Protein AF-T1ENB7-F1 (afdb_monomer)

pLDDT: mean 71.5, std 16.28, range [41.12, 97.44]

Sequence (127 aa):
MGTSCCMQDMCRRTKKLKQRFEKFFKFWSFNNKNKKDLSHPNLSSALRPVPHGDDSPVPIPIDIAEVLPNDESSYDDVVETDKDNFSLSNSDSRGAFSQAKLNDLVRDLNLSKISSELLGSRLKAKN

Secondary structure (DSSP, 8-state):
--SHHHHHHHHHHHHHHHHHHHHHHHHH---TTTGGG------TT-PPPPPPBTTBPPPPPP-HHHHS--------------S--------S--PPPPHHHHHHHHHHTT--HHHHHHHHHHHHTT-

Structure (mmCIF, N/CA/C/O backbone):
data_AF-T1ENB7-F1
#
_entry.id   AF-T1ENB7-F1
#
loop_
_atom_site.group_PDB
_atom_site.id
_atom_site.type_symbol
_atom_site.label_atom_id
_atom_site.label_alt_id
_atom_site.label_comp_id
_atom_site.label_asym_id
_atom_site.label_entity_id
_atom_site.label_seq_id
_atom_site.pdbx_PDB_ins_code
_atom_site.Cartn_x
_atom_site.Cartn_y
_atom_site.Cartn_z
_atom_site.occupancy
_atom_site.B_iso_or_equiv
_atom_site.auth_seq_id
_atom_site.auth_comp_id
_atom_site.auth_asym_id
_atom_site.aut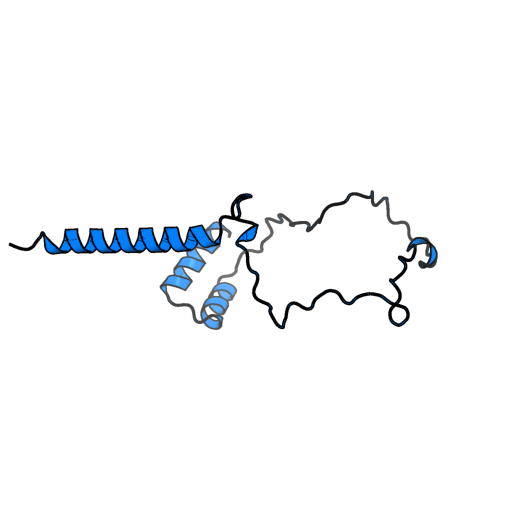h_atom_id
_atom_site.pdbx_PDB_model_num
ATOM 1 N N . MET A 1 1 ? -30.986 -16.115 40.296 1.00 48.88 1 MET A N 1
ATOM 2 C CA . MET A 1 1 ? -30.315 -17.123 39.440 1.00 48.88 1 MET A CA 1
ATOM 3 C C . MET A 1 1 ? -30.070 -16.477 38.079 1.00 48.88 1 MET A C 1
ATOM 5 O O . MET A 1 1 ? -31.041 -16.267 37.373 1.00 48.88 1 MET A O 1
ATOM 9 N N . GLY A 1 2 ? -28.852 -16.042 37.730 1.00 56.53 2 GLY A N 1
ATOM 10 C CA . GLY A 1 2 ? -28.681 -15.295 36.465 1.00 56.53 2 GLY A CA 1
ATOM 11 C C . GLY A 1 2 ? -27.262 -14.973 35.987 1.00 56.53 2 GLY A C 1
ATOM 12 O O . GLY A 1 2 ? -27.118 -14.269 34.998 1.00 56.53 2 GLY A O 1
ATOM 13 N N . THR A 1 3 ? -26.204 -15.462 36.636 1.00 52.75 3 THR A N 1
ATOM 14 C CA . THR A 1 3 ? -24.824 -15.043 36.309 1.00 52.75 3 THR A CA 1
ATOM 15 C C . THR A 1 3 ? -23.998 -16.091 35.559 1.00 52.75 3 THR A C 1
ATOM 17 O O . THR A 1 3 ? -22.923 -15.769 35.056 1.00 52.75 3 THR A O 1
ATOM 20 N N . SER A 1 4 ? -24.480 -17.331 35.410 1.00 55.88 4 SER A N 1
ATOM 21 C CA . SER A 1 4 ? -23.696 -18.406 34.778 1.00 55.88 4 SER A CA 1
ATOM 22 C C . SER A 1 4 ? -23.638 -18.324 33.247 1.00 55.88 4 SER A C 1
ATOM 24 O O . SER A 1 4 ? -22.673 -18.802 32.654 1.00 55.88 4 SER A O 1
ATOM 26 N N . CYS A 1 5 ? -24.620 -17.685 32.601 1.00 55.59 5 CYS A N 1
ATOM 27 C CA . CYS A 1 5 ? -24.702 -17.618 31.138 1.00 55.59 5 CYS A CA 1
ATOM 28 C C . CYS A 1 5 ? -23.648 -16.662 30.534 1.00 55.59 5 CYS A C 1
ATOM 30 O O . CYS A 1 5 ? -22.970 -17.009 29.569 1.00 55.59 5 CYS A O 1
ATOM 32 N N . CYS A 1 6 ? -23.388 -15.518 31.181 1.00 58.09 6 CYS A N 1
ATOM 33 C CA . CYS A 1 6 ? -22.443 -14.508 30.681 1.00 58.09 6 CYS A CA 1
ATOM 34 C C . CYS A 1 6 ? -20.985 -15.015 30.635 1.00 58.09 6 CYS A C 1
ATOM 36 O O . CYS A 1 6 ? -20.268 -14.796 29.657 1.00 58.09 6 CYS A O 1
ATOM 38 N N . MET A 1 7 ? -20.555 -15.773 31.650 1.00 61.34 7 MET A N 1
ATOM 39 C CA . MET A 1 7 ? -19.208 -16.366 31.689 1.00 61.34 7 MET A CA 1
ATOM 40 C C . MET A 1 7 ? -18.990 -17.393 30.564 1.00 61.34 7 MET A C 1
ATOM 42 O O . MET A 1 7 ? -17.917 -17.455 29.961 1.00 61.34 7 MET A O 1
ATOM 46 N N . GLN A 1 8 ? -20.018 -18.181 30.238 1.00 62.00 8 GLN A N 1
ATOM 47 C CA . GLN A 1 8 ? -19.937 -19.220 29.207 1.00 62.00 8 GLN A CA 1
ATOM 48 C C . GLN A 1 8 ? -19.822 -18.616 27.800 1.00 62.00 8 GLN A C 1
ATOM 50 O O . GLN A 1 8 ? -19.048 -19.117 26.976 1.00 62.00 8 GLN A O 1
ATOM 55 N N . ASP A 1 9 ? -20.520 -17.510 27.542 1.00 61.88 9 ASP A N 1
ATOM 56 C CA . ASP A 1 9 ? -20.456 -16.796 26.264 1.00 61.88 9 ASP A CA 1
ATOM 57 C C . ASP A 1 9 ? -19.121 -16.076 26.051 1.00 61.88 9 ASP A C 1
ATOM 59 O O . ASP A 1 9 ? -18.568 -16.105 24.943 1.00 61.88 9 ASP A O 1
ATOM 63 N N . MET A 1 10 ? -18.535 -15.510 27.110 1.00 62.00 10 MET A N 1
ATOM 64 C CA . MET A 1 10 ? -17.189 -14.930 27.046 1.00 62.00 10 MET A CA 1
ATOM 65 C C . MET A 1 10 ? -16.131 -16.002 26.764 1.00 62.00 10 MET A C 1
ATOM 67 O O . MET A 1 10 ? -15.287 -15.816 25.885 1.00 62.00 10 MET A O 1
ATOM 71 N N . CYS A 1 11 ? -16.230 -17.177 27.395 1.00 59.72 11 CYS A N 1
ATOM 72 C CA . CYS A 1 11 ? -15.361 -18.314 27.086 1.00 59.72 11 CYS A CA 1
ATOM 73 C C . CYS A 1 11 ? -15.520 -18.836 25.646 1.00 59.72 11 CYS A C 1
ATOM 75 O O . CYS A 1 11 ? -14.537 -19.274 25.046 1.00 59.72 11 CYS A O 1
ATOM 77 N N . ARG A 1 12 ? -16.722 -18.814 25.051 1.00 60.78 12 ARG A N 1
ATOM 78 C CA . ARG A 1 12 ? -16.905 -19.200 23.635 1.00 60.78 12 ARG A CA 1
ATOM 79 C C . ARG A 1 12 ? -16.312 -18.164 22.683 1.00 60.78 12 ARG A C 1
ATOM 81 O O . ARG A 1 12 ? -15.686 -18.545 21.691 1.00 60.78 12 ARG A O 1
ATOM 88 N N . ARG A 1 13 ? -16.460 -16.869 22.983 1.00 61.25 13 ARG A N 1
ATOM 89 C CA . ARG A 1 13 ? -15.886 -15.775 22.180 1.00 61.25 13 ARG A CA 1
ATOM 90 C C . ARG A 1 13 ? -14.362 -15.806 22.170 1.00 61.25 13 ARG A C 1
ATOM 92 O O . ARG A 1 13 ? -13.783 -15.722 21.089 1.00 61.25 13 ARG A O 1
ATOM 99 N N . THR A 1 14 ? -13.714 -16.019 23.314 1.00 60.12 14 THR A N 1
ATOM 100 C CA . THR A 1 14 ? -12.244 -16.112 23.391 1.00 60.12 14 THR A CA 1
ATOM 101 C C . THR A 1 14 ? -11.704 -17.351 22.678 1.00 60.12 14 THR A C 1
ATOM 103 O O . THR A 1 14 ? -10.721 -17.255 21.944 1.00 60.12 14 THR A O 1
ATOM 106 N N . LYS A 1 15 ? -12.390 -18.498 22.781 1.00 64.38 15 LYS A N 1
ATOM 107 C CA . LYS A 1 15 ? -12.045 -19.716 22.022 1.00 64.38 15 LYS A CA 1
ATOM 108 C C . LYS A 1 15 ? -12.170 -19.511 20.509 1.00 64.38 15 LYS A C 1
ATOM 110 O O . LYS A 1 15 ? -11.293 -19.945 19.764 1.00 64.38 15 LYS A O 1
ATOM 115 N N . LYS A 1 16 ? -13.219 -18.823 20.045 1.00 61.28 16 LYS A N 1
ATOM 116 C CA . LYS A 1 16 ? -13.430 -18.521 18.618 1.00 61.28 16 LYS A CA 1
ATOM 117 C C . LYS A 1 16 ? -12.407 -17.513 18.087 1.00 61.28 16 LYS A C 1
ATOM 119 O O . LYS A 1 16 ? -11.938 -17.671 16.963 1.00 61.28 16 LYS A O 1
ATOM 124 N N . LEU A 1 17 ? -12.030 -16.518 18.893 1.00 60.25 17 LEU A N 1
ATOM 125 C CA . LEU A 1 17 ? -10.974 -15.563 18.548 1.00 60.25 17 LEU A CA 1
ATOM 126 C C . LEU A 1 17 ? -9.607 -16.252 18.453 1.00 60.25 17 LEU A C 1
ATOM 128 O O . LEU A 1 17 ? -8.904 -16.059 17.466 1.00 60.25 17 LEU A O 1
ATOM 132 N N . LYS A 1 18 ? -9.277 -17.126 19.414 1.00 61.56 18 LYS A N 1
ATOM 133 C CA . LYS A 1 18 ? -8.034 -17.910 19.405 1.00 61.56 18 LYS A CA 1
ATOM 134 C C . LYS A 1 18 ? -7.948 -18.818 18.175 1.00 61.56 18 LYS A C 1
ATOM 136 O O . LYS A 1 18 ? -6.943 -18.807 17.482 1.00 61.56 18 LYS A O 1
ATOM 141 N N . GLN A 1 19 ? -9.027 -19.521 17.825 1.00 59.59 19 GLN A N 1
ATOM 142 C CA . GLN A 1 19 ? -9.063 -20.352 16.612 1.00 59.59 19 GLN A CA 1
ATOM 143 C C . GLN A 1 19 ? -8.930 -19.545 15.311 1.00 59.59 19 GLN A C 1
ATOM 145 O O . GLN A 1 19 ? -8.334 -20.027 14.349 1.00 59.59 19 GLN A O 1
ATOM 150 N N . ARG A 1 20 ? -9.485 -18.326 15.258 1.00 59.09 20 ARG A N 1
ATOM 151 C CA . ARG A 1 20 ? -9.328 -17.431 14.100 1.00 59.09 20 ARG A CA 1
ATOM 152 C C . ARG A 1 20 ? -7.901 -16.904 13.981 1.00 59.09 20 ARG A C 1
ATOM 154 O O . ARG A 1 20 ? -7.381 -16.873 12.873 1.00 59.09 20 ARG A O 1
ATOM 161 N N . PHE A 1 21 ? -7.275 -16.547 15.100 1.00 54.28 21 PHE A N 1
ATOM 162 C CA . PHE A 1 21 ? -5.893 -16.075 15.138 1.00 54.28 21 PHE A CA 1
ATOM 163 C C . PHE A 1 21 ? -4.903 -17.173 14.723 1.00 54.28 21 PHE A C 1
ATOM 165 O O . PHE A 1 21 ? -4.063 -16.940 13.864 1.00 54.28 21 PHE A O 1
ATOM 172 N N . GLU A 1 22 ? -5.073 -18.399 15.224 1.00 58.09 22 GLU A N 1
ATOM 173 C CA . GLU A 1 22 ? -4.259 -19.563 14.833 1.00 58.09 22 GLU A CA 1
ATOM 174 C C . GLU A 1 22 ? -4.407 -19.910 13.342 1.00 58.09 22 GLU A C 1
ATOM 176 O O . GLU A 1 22 ? -3.422 -20.174 12.653 1.00 58.09 22 GLU A O 1
ATOM 181 N N . LYS A 1 23 ? -5.634 -19.856 12.797 1.00 57.47 23 LYS A N 1
ATOM 182 C CA . LYS A 1 23 ? -5.863 -20.046 11.353 1.00 57.47 23 LYS A CA 1
ATOM 183 C C . LYS A 1 23 ? -5.198 -18.960 10.509 1.00 57.47 23 LYS A C 1
ATOM 185 O O . LYS A 1 23 ? -4.685 -19.270 9.440 1.00 57.47 23 LYS A O 1
ATOM 190 N N . PHE A 1 24 ? -5.214 -17.717 10.979 1.00 50.78 24 PHE A N 1
ATOM 191 C CA . PHE A 1 24 ? -4.591 -16.594 10.285 1.00 50.78 24 PHE A CA 1
ATOM 192 C C . PHE A 1 24 ? -3.057 -16.689 10.326 1.00 50.78 24 PHE A C 1
ATOM 194 O O . PHE A 1 24 ? -2.399 -16.505 9.309 1.00 50.78 24 PHE A O 1
ATOM 201 N N . PHE A 1 25 ? -2.481 -17.072 11.469 1.00 47.78 25 PHE A N 1
ATOM 202 C CA . PHE A 1 25 ? -1.031 -17.203 11.632 1.00 47.78 25 PHE A CA 1
ATOM 203 C C . PHE A 1 25 ? -0.450 -18.404 10.867 1.00 47.78 25 PHE A C 1
ATOM 205 O O . PHE A 1 25 ? 0.652 -18.328 10.323 1.00 47.78 25 PHE A O 1
ATOM 212 N N . LYS A 1 26 ? -1.217 -19.496 10.734 1.00 51.47 26 LYS A N 1
ATOM 213 C CA . LYS A 1 26 ? -0.820 -20.663 9.931 1.00 51.47 26 LYS A CA 1
ATOM 214 C C . LYS A 1 26 ? -0.644 -20.346 8.438 1.00 51.47 26 LYS A C 1
ATOM 216 O O . LYS A 1 26 ? 0.119 -21.041 7.778 1.00 51.47 26 LYS A O 1
ATOM 221 N N . PHE A 1 27 ? -1.293 -19.302 7.920 1.00 51.88 27 PHE A N 1
ATOM 222 C CA . PHE A 1 27 ? -1.114 -18.857 6.534 1.00 51.88 27 PHE A CA 1
ATOM 223 C C . PHE A 1 27 ? 0.232 -18.148 6.307 1.00 51.88 27 PHE A C 1
ATOM 225 O O . PHE A 1 27 ? 0.743 -18.163 5.194 1.00 51.88 27 PHE A O 1
ATOM 232 N N . TR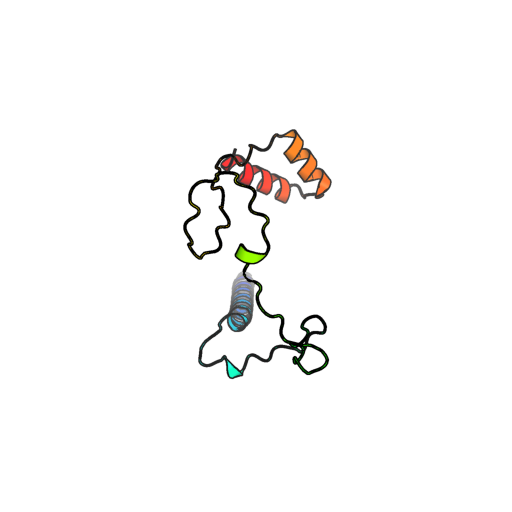P A 1 28 ? 0.829 -17.554 7.349 1.00 52.31 28 TRP A N 1
ATOM 233 C CA . TRP A 1 28 ? 2.013 -16.701 7.186 1.00 52.31 28 TRP A CA 1
ATOM 234 C C . TRP A 1 28 ? 3.336 -17.341 7.628 1.00 52.31 28 TRP A C 1
ATOM 236 O O . TRP A 1 28 ? 4.409 -16.845 7.288 1.00 52.31 28 TRP A O 1
ATOM 246 N N . SER A 1 29 ? 3.307 -18.463 8.353 1.00 54.31 29 SER A N 1
ATOM 247 C CA . SER A 1 29 ? 4.548 -19.122 8.770 1.00 54.31 29 SER A CA 1
ATOM 248 C C . SER A 1 29 ? 5.134 -19.972 7.639 1.00 54.31 29 SER A C 1
ATOM 250 O O . SER A 1 29 ? 4.763 -21.130 7.456 1.00 54.31 29 SER A O 1
ATOM 252 N N . PHE A 1 30 ? 6.069 -19.400 6.882 1.00 63.62 30 PHE A N 1
ATOM 253 C CA . PHE A 1 30 ? 6.924 -20.125 5.942 1.00 63.62 30 PHE A CA 1
ATOM 254 C C . PHE A 1 30 ? 8.069 -20.801 6.716 1.00 63.62 30 PHE A C 1
ATOM 256 O O . PHE A 1 30 ? 8.895 -20.139 7.339 1.00 63.62 30 PHE A O 1
ATOM 263 N N . ASN A 1 31 ? 8.123 -22.132 6.702 1.00 71.06 31 ASN A N 1
ATOM 264 C CA . ASN A 1 31 ? 9.147 -22.948 7.355 1.00 71.06 31 ASN A CA 1
ATOM 265 C C . ASN A 1 31 ? 9.724 -23.949 6.338 1.00 71.06 31 ASN A C 1
ATOM 267 O O . ASN A 1 31 ? 9.032 -24.419 5.443 1.00 71.06 31 ASN A O 1
ATOM 271 N N . ASN A 1 32 ? 10.983 -24.362 6.488 1.00 72.44 32 ASN A N 1
ATOM 272 C CA . ASN A 1 32 ? 11.631 -25.330 5.595 1.00 72.44 32 ASN A CA 1
ATOM 273 C C . ASN A 1 32 ? 10.833 -26.645 5.436 1.00 72.44 32 ASN A C 1
ATOM 275 O O . ASN A 1 32 ? 10.921 -27.305 4.405 1.00 72.44 32 ASN A O 1
ATOM 279 N N . LYS A 1 33 ? 10.010 -26.988 6.438 1.00 78.06 33 LYS A N 1
ATOM 280 C CA . LYS A 1 33 ? 9.133 -28.168 6.453 1.00 78.06 33 LYS A CA 1
ATOM 281 C C . LYS A 1 33 ? 7.847 -28.024 5.623 1.00 78.06 33 LYS A C 1
ATOM 283 O O . LYS A 1 33 ? 7.321 -29.043 5.198 1.00 78.06 33 LYS A O 1
ATOM 288 N N . ASN A 1 34 ? 7.341 -26.809 5.384 1.00 73.75 34 ASN A N 1
ATOM 289 C CA . ASN A 1 34 ? 6.086 -26.573 4.648 1.00 73.75 34 ASN A CA 1
ATOM 290 C C . ASN A 1 34 ? 6.282 -25.905 3.274 1.00 73.75 34 ASN A C 1
ATOM 292 O O . ASN A 1 34 ? 5.305 -25.655 2.578 1.00 73.75 34 ASN A O 1
ATOM 296 N N . LYS A 1 35 ? 7.534 -25.703 2.833 1.00 73.56 35 LYS A N 1
ATOM 297 C CA . LYS A 1 35 ? 7.870 -25.154 1.504 1.00 73.56 35 LYS A CA 1
ATOM 298 C C . LYS A 1 35 ? 7.174 -25.865 0.341 1.00 73.56 35 LYS A C 1
ATOM 300 O O . LYS A 1 35 ? 6.785 -25.223 -0.624 1.00 73.56 35 LYS A O 1
ATOM 305 N N . LYS A 1 36 ? 7.037 -27.192 0.429 1.00 75.94 36 LYS A N 1
ATOM 306 C CA . LYS A 1 36 ? 6.437 -28.032 -0.624 1.00 75.94 36 LYS A CA 1
ATOM 307 C C . LYS A 1 36 ? 4.910 -27.922 -0.692 1.00 75.94 36 LYS A C 1
ATOM 309 O O . LYS A 1 36 ? 4.332 -28.309 -1.697 1.00 75.94 36 LYS A O 1
ATOM 314 N N . ASP A 1 37 ? 4.283 -27.411 0.366 1.00 76.44 37 ASP A N 1
ATOM 315 C CA . ASP A 1 37 ? 2.828 -27.250 0.484 1.00 76.44 37 ASP A CA 1
ATOM 316 C C . ASP A 1 37 ? 2.357 -25.876 -0.043 1.00 76.44 37 ASP A C 1
ATOM 318 O O . ASP A 1 37 ? 1.169 -25.568 -0.080 1.00 76.44 37 ASP A O 1
ATOM 322 N N . LEU A 1 38 ? 3.295 -25.025 -0.482 1.00 75.00 38 LEU A N 1
ATOM 323 C CA . LEU A 1 38 ? 3.008 -23.702 -1.034 1.00 75.00 38 LEU A CA 1
ATOM 324 C C . LEU A 1 38 ? 2.672 -23.797 -2.517 1.00 75.00 38 LEU A C 1
ATOM 326 O O . LEU A 1 38 ? 3.483 -23.513 -3.401 1.00 75.00 38 LEU A O 1
ATOM 330 N N . SER A 1 39 ? 1.433 -24.194 -2.778 1.00 79.00 39 SER A N 1
ATOM 331 C CA . SER A 1 39 ? 0.838 -24.082 -4.101 1.00 79.00 39 SER A CA 1
ATOM 332 C C . SER A 1 39 ? 0.477 -22.620 -4.374 1.00 79.00 39 SER A C 1
ATOM 334 O O . SER A 1 39 ? -0.412 -22.059 -3.732 1.00 79.00 39 SER A O 1
ATOM 336 N N . HIS A 1 40 ? 1.187 -21.987 -5.309 1.00 77.81 40 HIS A N 1
ATOM 337 C CA . HIS A 1 40 ? 0.825 -20.657 -5.790 1.00 77.81 40 HIS A CA 1
ATOM 338 C C . HIS A 1 40 ? -0.241 -20.811 -6.884 1.00 77.81 40 HIS A C 1
ATOM 340 O O . HIS A 1 40 ? -0.011 -21.559 -7.840 1.00 77.81 40 HIS A O 1
ATOM 346 N N . PRO A 1 41 ? -1.402 -20.139 -6.775 1.00 81.06 41 PRO A N 1
ATOM 347 C CA . PRO A 1 41 ? -2.406 -20.184 -7.827 1.00 81.06 41 PRO A CA 1
ATOM 348 C C . PRO A 1 41 ? -1.838 -19.577 -9.114 1.00 81.06 41 PRO A C 1
ATOM 350 O O . PRO A 1 41 ? -1.079 -18.610 -9.076 1.00 81.06 41 PRO A O 1
ATOM 353 N N . ASN A 1 42 ? -2.217 -20.136 -10.263 1.00 81.44 42 ASN A N 1
ATOM 354 C CA . ASN A 1 42 ? -1.844 -19.574 -11.555 1.00 81.44 42 ASN A CA 1
ATOM 355 C C . ASN A 1 42 ? -2.692 -18.313 -11.806 1.00 81.44 42 ASN A C 1
ATOM 357 O O . ASN A 1 42 ? -3.888 -18.418 -12.078 1.00 81.44 42 ASN A O 1
ATOM 361 N N . LEU A 1 43 ? -2.096 -17.132 -11.625 1.00 84.31 43 LEU A N 1
ATOM 362 C CA . LEU A 1 43 ? -2.756 -15.833 -11.782 1.00 84.31 43 LEU A CA 1
ATOM 363 C C . LEU A 1 43 ? -2.521 -15.293 -13.195 1.00 84.31 43 LEU A C 1
ATOM 365 O O . LEU A 1 43 ? -1.399 -15.335 -13.687 1.00 84.31 43 LEU A O 1
ATOM 369 N N . SER A 1 44 ? -3.545 -14.705 -13.819 1.00 81.56 44 SER A N 1
ATOM 370 C CA . SER A 1 44 ? -3.421 -14.097 -15.156 1.00 81.56 44 SER A CA 1
ATOM 371 C C . SER A 1 44 ? -2.461 -12.903 -15.203 1.00 81.56 44 SER A C 1
ATOM 373 O O . SER A 1 44 ? -1.911 -12.605 -16.257 1.00 81.56 44 SER A O 1
ATOM 375 N N . SER A 1 45 ? -2.242 -12.233 -14.068 1.00 83.38 45 SER A N 1
ATOM 376 C CA . SER A 1 45 ? -1.276 -11.139 -13.928 1.00 83.38 45 SER A CA 1
ATOM 377 C C . SER A 1 45 ? 0.176 -11.611 -13.813 1.00 83.38 45 SER A C 1
ATOM 379 O O . SER A 1 45 ? 1.089 -10.833 -14.070 1.00 83.38 45 SER A O 1
ATOM 381 N N . ALA A 1 46 ? 0.407 -12.866 -13.422 1.00 84.62 46 ALA A N 1
ATOM 382 C CA . ALA A 1 46 ? 1.739 -13.429 -13.254 1.00 84.62 46 ALA A CA 1
ATOM 383 C C . ALA A 1 46 ? 2.151 -14.161 -14.537 1.00 84.62 46 ALA A C 1
ATOM 385 O O . ALA A 1 46 ? 1.996 -15.377 -14.664 1.00 84.62 46 ALA A O 1
ATOM 386 N N . LEU A 1 47 ? 2.661 -13.405 -15.510 1.00 81.56 47 LEU A N 1
ATOM 387 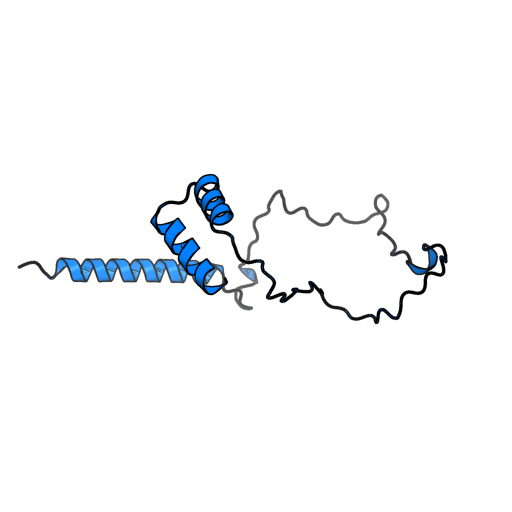C CA . LEU A 1 47 ? 3.212 -13.981 -16.734 1.00 81.56 47 LEU A CA 1
ATOM 388 C C . LEU A 1 47 ? 4.515 -14.723 -16.424 1.00 81.56 47 LEU A C 1
ATOM 390 O O . LEU A 1 47 ? 5.353 -14.260 -15.650 1.00 81.56 47 LEU A O 1
ATOM 394 N N . ARG A 1 48 ? 4.684 -15.899 -17.031 1.00 82.69 48 ARG A N 1
ATOM 395 C CA . ARG A 1 48 ? 5.943 -1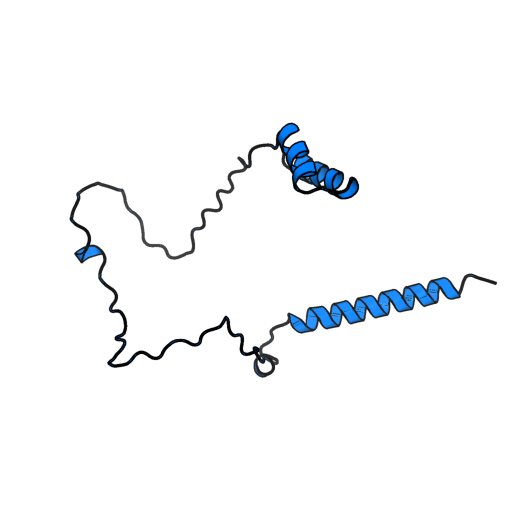6.644 -16.949 1.00 82.69 48 ARG A CA 1
ATOM 396 C C . ARG A 1 48 ? 7.009 -15.931 -17.787 1.00 82.69 48 ARG A C 1
ATOM 398 O O . ARG A 1 48 ? 6.648 -15.321 -18.794 1.00 82.69 48 ARG A O 1
ATOM 405 N N . PRO A 1 49 ? 8.297 -16.038 -17.419 1.00 84.81 49 PRO A N 1
ATOM 406 C CA . PRO A 1 49 ? 9.379 -15.562 -18.269 1.00 84.81 49 PRO A CA 1
ATOM 407 C C . PRO A 1 49 ? 9.248 -16.138 -19.681 1.00 84.81 49 PRO A C 1
ATOM 409 O O . PRO A 1 49 ? 8.961 -17.328 -19.847 1.00 84.81 49 PRO A O 1
ATOM 412 N N . VAL A 1 50 ? 9.435 -15.285 -20.683 1.00 83.50 50 VAL A N 1
ATOM 413 C CA . VAL A 1 50 ? 9.419 -15.689 -22.089 1.00 83.50 50 VAL A CA 1
ATOM 414 C C . VAL A 1 50 ? 10.771 -16.333 -22.407 1.00 83.50 50 VAL A C 1
ATOM 416 O O . VAL A 1 50 ? 11.800 -15.732 -22.096 1.00 83.50 50 VAL A O 1
ATOM 419 N N . PRO A 1 51 ? 10.808 -17.551 -22.977 1.00 83.94 51 PRO A N 1
ATOM 420 C CA . PRO A 1 51 ? 12.064 -18.158 -23.390 1.00 83.94 51 PRO A CA 1
ATOM 421 C C . PRO A 1 51 ? 12.687 -17.343 -24.528 1.00 83.94 51 PRO A C 1
ATOM 423 O O . PRO A 1 51 ? 12.024 -17.048 -25.521 1.00 83.94 51 PRO A O 1
ATOM 426 N N . HIS A 1 52 ? 13.963 -16.998 -24.376 1.00 87.81 52 HIS A N 1
ATOM 427 C CA . HIS A 1 52 ? 14.752 -16.397 -25.445 1.00 87.81 52 HIS A CA 1
ATOM 428 C C . HIS A 1 52 ? 15.090 -17.458 -26.498 1.00 87.81 52 HIS A C 1
ATOM 430 O O . HIS A 1 52 ? 15.373 -18.610 -26.162 1.00 87.81 52 HIS A O 1
ATOM 436 N N . GLY A 1 53 ? 15.050 -17.065 -27.764 1.00 84.69 53 GLY A N 1
ATOM 437 C CA . GLY A 1 53 ? 15.324 -17.918 -28.919 1.00 84.69 53 GLY A CA 1
ATOM 438 C C . GLY A 1 53 ? 15.787 -17.068 -30.095 1.00 84.69 53 GLY A C 1
ATOM 439 O O . GLY A 1 53 ? 16.022 -15.873 -29.926 1.00 84.69 53 GLY A O 1
ATOM 440 N N . ASP A 1 54 ? 15.883 -17.657 -31.283 1.00 79.69 54 ASP A N 1
ATOM 441 C CA . ASP A 1 54 ? 16.382 -16.952 -32.474 1.00 79.69 54 ASP A CA 1
ATOM 442 C C . ASP A 1 54 ? 15.529 -15.717 -32.831 1.00 79.69 54 ASP A C 1
ATOM 444 O O . ASP A 1 54 ? 16.057 -14.703 -33.283 1.00 79.69 54 ASP A O 1
ATOM 448 N N . ASP A 1 55 ? 14.226 -15.759 -32.527 1.00 84.19 55 ASP A N 1
ATOM 449 C CA . ASP A 1 55 ? 13.293 -14.640 -32.715 1.00 84.19 55 ASP A CA 1
ATOM 450 C C . ASP A 1 55 ? 13.391 -13.554 -31.616 1.00 84.19 55 ASP A C 1
ATOM 452 O O . ASP A 1 55 ? 12.881 -12.446 -31.784 1.00 84.19 55 ASP A O 1
ATOM 456 N N . SER A 1 56 ? 14.012 -13.852 -30.466 1.00 83.00 56 SER A N 1
ATOM 457 C CA . SER A 1 56 ? 14.147 -12.934 -29.324 1.00 83.00 56 SER A CA 1
ATOM 458 C C . SER A 1 56 ? 15.505 -13.124 -28.636 1.00 83.00 56 SER A C 1
ATOM 460 O O . SER A 1 56 ? 15.598 -13.871 -27.650 1.00 83.00 56 SER A O 1
ATOM 462 N N . PRO A 1 57 ? 16.570 -12.475 -29.149 1.00 84.69 57 PRO A N 1
ATOM 463 C CA . PRO A 1 57 ? 17.907 -12.613 -28.594 1.00 84.69 57 PRO A CA 1
ATOM 464 C C . PRO A 1 57 ? 17.976 -12.039 -27.178 1.00 84.69 57 PRO A C 1
ATOM 466 O O . PRO A 1 57 ? 17.250 -11.109 -26.815 1.00 84.69 57 PRO A O 1
ATOM 469 N N . VAL A 1 58 ? 18.879 -12.596 -26.373 1.00 84.75 58 VAL A N 1
ATOM 470 C CA . VAL A 1 58 ? 19.175 -12.069 -25.039 1.00 84.75 58 VAL A CA 1
ATOM 471 C C . VAL A 1 58 ? 19.744 -10.656 -25.200 1.00 84.75 58 VAL A C 1
ATOM 473 O O . VAL A 1 58 ? 20.699 -10.484 -25.963 1.00 84.75 58 VAL A O 1
ATOM 476 N N . PRO A 1 59 ? 19.190 -9.640 -24.515 1.00 85.56 59 PRO A N 1
ATOM 477 C CA . PRO A 1 59 ? 19.757 -8.303 -24.560 1.00 85.56 59 PRO A CA 1
ATOM 478 C C . PRO A 1 59 ? 21.185 -8.341 -24.010 1.00 85.56 59 PRO A C 1
ATOM 480 O O . PRO A 1 59 ? 21.423 -8.798 -22.891 1.00 85.56 59 PRO A O 1
ATOM 483 N N . ILE A 1 60 ? 22.137 -7.884 -24.822 1.00 86.06 60 ILE A N 1
ATOM 484 C CA . ILE A 1 60 ? 23.540 -7.775 -24.428 1.00 86.06 60 ILE A CA 1
ATOM 485 C C . ILE A 1 60 ? 23.669 -6.502 -23.584 1.00 86.06 60 ILE A C 1
ATOM 487 O O . ILE A 1 60 ? 23.231 -5.441 -24.039 1.00 86.06 60 ILE A O 1
ATOM 491 N N . PRO A 1 61 ? 24.223 -6.577 -22.362 1.00 83.38 61 PRO A N 1
ATOM 492 C CA . PRO A 1 61 ? 24.479 -5.386 -21.566 1.00 83.38 61 PRO A CA 1
ATOM 493 C C . PRO A 1 61 ? 25.472 -4.489 -22.313 1.00 83.38 61 PRO A C 1
ATOM 495 O O . PRO A 1 61 ? 26.520 -4.957 -22.754 1.00 83.38 61 PRO A O 1
ATOM 498 N N . ILE A 1 62 ? 25.120 -3.216 -22.483 1.00 85.06 62 ILE A N 1
ATOM 499 C CA . ILE A 1 62 ? 25.984 -2.221 -23.123 1.00 85.06 62 ILE A CA 1
AT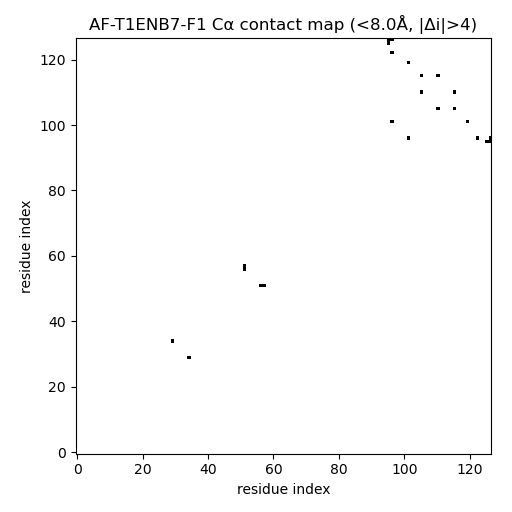OM 500 C C . ILE A 1 62 ? 26.836 -1.566 -22.036 1.00 85.06 62 ILE A C 1
ATOM 502 O O . ILE A 1 62 ? 26.304 -1.213 -20.980 1.00 85.06 62 ILE A O 1
ATOM 506 N N . ASP A 1 63 ? 28.133 -1.394 -22.296 1.00 82.31 63 ASP A N 1
ATOM 507 C CA . ASP A 1 63 ? 29.000 -0.609 -21.424 1.00 82.31 63 ASP A CA 1
ATOM 508 C C . ASP A 1 63 ? 28.642 0.876 -21.562 1.00 82.31 63 ASP A C 1
ATOM 510 O O . ASP A 1 63 ? 28.770 1.496 -22.620 1.00 82.31 63 ASP A O 1
ATOM 514 N N . ILE A 1 64 ? 28.129 1.437 -20.473 1.00 75.19 64 ILE A N 1
ATOM 515 C CA . ILE A 1 64 ? 27.627 2.810 -20.389 1.00 75.19 64 ILE A CA 1
ATOM 516 C C . ILE A 1 64 ? 28.746 3.829 -20.657 1.00 75.19 64 ILE A C 1
ATOM 518 O O . ILE A 1 64 ? 28.460 4.944 -21.097 1.00 75.19 64 ILE A O 1
ATOM 522 N N . ALA A 1 65 ? 30.008 3.434 -20.442 1.00 72.19 65 ALA A N 1
ATOM 523 C CA . ALA A 1 65 ? 31.186 4.249 -20.721 1.00 72.19 65 ALA A CA 1
ATOM 524 C C . ALA A 1 65 ? 31.427 4.482 -22.225 1.00 72.19 65 ALA A C 1
ATOM 526 O O . ALA A 1 65 ? 32.024 5.490 -22.592 1.00 72.19 65 ALA A O 1
ATOM 527 N N . GLU A 1 66 ? 30.945 3.593 -23.101 1.00 67.81 66 GLU A N 1
ATOM 528 C CA . GLU A 1 66 ? 31.121 3.716 -24.558 1.00 67.81 66 GLU A CA 1
ATOM 529 C C . GLU A 1 66 ? 30.004 4.527 -25.239 1.00 67.81 66 GLU A C 1
ATOM 531 O O . GLU A 1 66 ? 30.142 4.936 -26.393 1.00 67.81 66 GLU A O 1
ATOM 536 N N . VAL A 1 67 ? 28.886 4.764 -24.543 1.00 67.94 67 VAL A N 1
ATOM 537 C CA . VAL A 1 67 ? 27.679 5.400 -25.108 1.00 67.94 67 VAL A CA 1
ATOM 538 C C . VAL A 1 67 ? 27.545 6.870 -24.709 1.00 67.94 67 VAL A C 1
ATOM 540 O O . VAL A 1 67 ? 26.895 7.640 -25.421 1.00 67.94 67 VAL A O 1
ATOM 543 N N . LEU A 1 68 ? 28.148 7.288 -23.592 1.00 72.44 68 LEU A N 1
ATOM 544 C CA . LEU A 1 68 ? 28.100 8.685 -23.169 1.00 72.44 68 LEU A CA 1
ATOM 545 C C . LEU A 1 68 ? 29.079 9.537 -24.000 1.00 72.44 68 LEU A C 1
ATOM 547 O O . LEU A 1 68 ? 30.278 9.251 -24.001 1.00 72.44 68 LEU A O 1
ATOM 551 N N . PRO A 1 69 ? 28.624 10.607 -24.685 1.00 64.06 69 PRO A N 1
ATOM 552 C CA . PRO A 1 69 ? 29.544 11.606 -25.201 1.00 64.06 69 PRO A CA 1
ATOM 553 C C . PRO A 1 69 ? 30.308 12.213 -24.023 1.00 64.06 69 PRO A C 1
ATOM 555 O O . PRO A 1 69 ? 29.727 12.512 -22.980 1.00 64.06 69 PRO A O 1
ATOM 558 N N . ASN A 1 70 ? 31.618 12.349 -24.207 1.00 62.03 70 ASN A N 1
ATOM 559 C CA . ASN A 1 70 ? 32.574 12.849 -23.228 1.00 62.03 70 ASN A CA 1
ATOM 560 C C . ASN A 1 70 ? 32.357 14.358 -22.991 1.00 62.03 70 ASN A C 1
ATOM 562 O O . ASN A 1 70 ? 33.178 15.175 -23.397 1.00 62.03 70 ASN A O 1
ATOM 566 N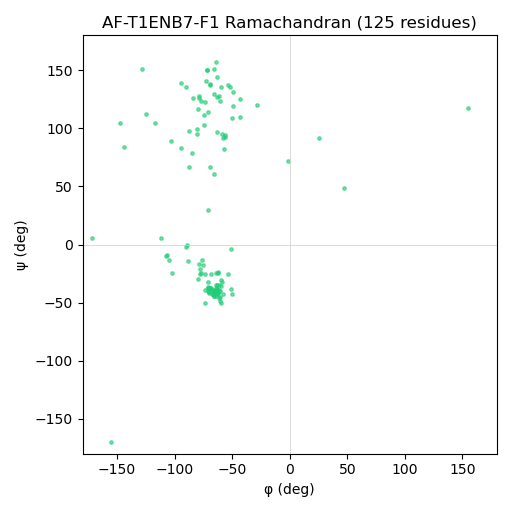 N . ASP A 1 71 ? 31.219 14.739 -22.410 1.00 57.41 71 ASP A N 1
ATOM 567 C CA . ASP A 1 71 ? 31.026 16.074 -21.858 1.00 57.41 71 ASP A CA 1
ATOM 568 C C . ASP A 1 71 ? 31.688 16.088 -20.482 1.00 57.41 71 ASP A C 1
ATOM 570 O O . ASP A 1 71 ? 31.161 15.592 -19.483 1.00 57.41 71 ASP A O 1
ATOM 574 N N . GLU A 1 72 ? 32.896 16.644 -20.476 1.00 56.84 72 GLU A N 1
ATOM 575 C CA . GLU A 1 72 ? 33.664 17.038 -19.306 1.00 56.84 72 GLU A CA 1
ATOM 576 C C . GLU A 1 72 ? 32.839 18.026 -18.464 1.00 56.84 72 GLU A C 1
ATOM 578 O O . GLU A 1 72 ? 32.976 19.244 -18.546 1.00 56.84 72 GLU A O 1
ATOM 583 N N . SER A 1 73 ? 31.943 17.496 -17.636 1.00 49.16 73 SER A N 1
ATOM 584 C CA . SER A 1 73 ? 31.433 18.198 -16.469 1.00 49.16 73 SER A CA 1
ATOM 585 C C . SER A 1 73 ? 31.845 17.401 -15.244 1.00 49.16 73 SER A C 1
ATOM 587 O O . SER A 1 73 ? 31.356 16.308 -14.969 1.00 49.16 73 SER A O 1
ATOM 589 N N . SER A 1 74 ? 32.848 17.951 -14.564 1.00 51.62 74 SER A N 1
ATOM 590 C CA . SER A 1 74 ? 33.345 17.493 -13.276 1.00 51.62 74 SER A CA 1
ATOM 591 C C . SER A 1 74 ? 32.182 17.326 -12.297 1.00 51.62 74 SER A C 1
ATOM 593 O O . SER A 1 74 ? 31.599 18.311 -11.842 1.00 51.62 74 SER A O 1
ATOM 595 N N . TYR A 1 75 ? 31.861 16.076 -11.975 1.00 41.12 75 TYR A N 1
ATOM 596 C CA . TYR A 1 75 ? 31.129 15.727 -10.770 1.00 41.12 75 TYR A CA 1
ATOM 597 C C . TYR A 1 75 ? 31.961 14.702 -10.009 1.00 41.12 75 TYR A C 1
ATOM 599 O O . TYR A 1 75 ? 32.219 13.598 -10.480 1.00 41.12 75 TYR A O 1
ATOM 607 N N . ASP A 1 76 ? 32.434 15.174 -8.863 1.00 42.28 76 ASP A N 1
ATOM 608 C CA . ASP A 1 76 ? 33.223 14.486 -7.852 1.00 42.28 76 ASP A CA 1
ATOM 609 C C . ASP A 1 76 ? 32.688 13.068 -7.569 1.00 42.28 76 ASP A C 1
ATOM 611 O O . ASP A 1 76 ? 31.504 12.886 -7.281 1.00 42.28 76 ASP A O 1
ATOM 615 N N . ASP A 1 77 ? 33.593 12.097 -7.705 1.00 48.72 77 ASP A N 1
ATOM 616 C CA . ASP A 1 77 ? 33.667 10.798 -7.026 1.00 48.72 77 ASP A CA 1
ATOM 617 C C . ASP A 1 77 ? 32.338 10.213 -6.500 1.00 48.72 77 ASP A C 1
ATOM 619 O O . ASP A 1 77 ? 31.943 10.418 -5.350 1.00 48.72 77 ASP A O 1
ATOM 623 N N . VAL A 1 78 ? 31.658 9.403 -7.321 1.00 42.97 78 VAL A N 1
ATOM 624 C CA . VAL A 1 78 ? 30.603 8.505 -6.827 1.00 42.97 78 VAL A CA 1
ATOM 625 C C . VAL A 1 78 ? 31.167 7.097 -6.764 1.00 42.97 78 VAL A C 1
ATOM 627 O O . VAL A 1 78 ? 31.103 6.317 -7.710 1.00 42.97 78 VAL A O 1
ATOM 630 N N . VAL A 1 79 ? 31.745 6.806 -5.604 1.00 43.84 79 VAL A N 1
ATOM 631 C CA . VAL A 1 79 ? 32.114 5.471 -5.148 1.00 43.84 79 VAL A CA 1
ATOM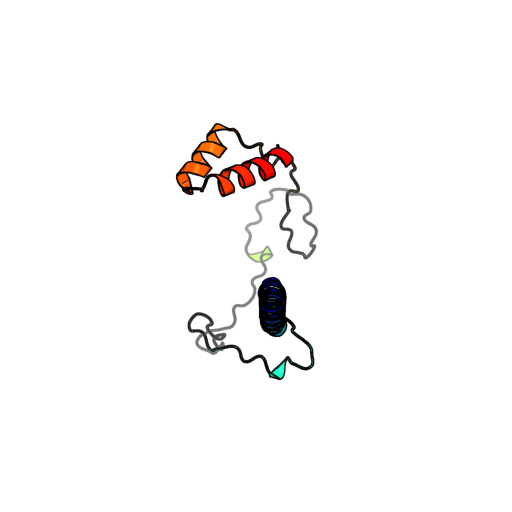 632 C C . VAL A 1 79 ? 30.931 4.518 -5.329 1.00 43.84 79 VAL A C 1
ATOM 634 O O . VAL A 1 79 ? 29.872 4.680 -4.720 1.00 43.84 79 VAL A O 1
ATOM 637 N N . GLU A 1 80 ? 31.164 3.493 -6.143 1.00 52.00 80 GLU A N 1
ATOM 638 C CA . GLU A 1 80 ? 30.436 2.228 -6.177 1.00 52.00 80 GLU A CA 1
ATOM 639 C C . GLU A 1 80 ? 30.171 1.721 -4.754 1.00 52.00 80 GLU A C 1
ATOM 641 O O . GLU A 1 80 ? 31.076 1.286 -4.036 1.00 52.00 80 GLU A O 1
ATOM 646 N N . THR A 1 81 ? 28.916 1.756 -4.321 1.00 42.28 81 THR A N 1
ATOM 647 C CA . THR A 1 81 ? 28.438 0.883 -3.250 1.00 42.28 81 THR A CA 1
ATOM 648 C C . THR A 1 81 ? 26.981 0.544 -3.504 1.00 42.28 81 THR A C 1
ATOM 650 O O . THR A 1 81 ? 26.073 1.338 -3.261 1.00 42.28 81 THR A O 1
ATOM 653 N N . ASP A 1 82 ? 26.795 -0.693 -3.956 1.00 53.62 82 ASP A N 1
ATOM 654 C CA . ASP A 1 82 ? 25.613 -1.512 -3.736 1.00 53.62 82 ASP A CA 1
ATOM 655 C C . ASP A 1 82 ? 24.896 -1.162 -2.430 1.00 53.62 82 ASP A C 1
ATOM 657 O O . ASP A 1 82 ? 25.448 -1.323 -1.334 1.00 53.62 82 ASP A O 1
ATOM 661 N N . LYS A 1 83 ? 23.636 -0.758 -2.583 1.00 50.47 83 LYS A N 1
ATOM 662 C CA . LYS A 1 83 ? 22.468 -1.015 -1.726 1.00 50.47 83 LYS A CA 1
ATOM 663 C C . LYS A 1 83 ? 21.507 0.122 -1.963 1.00 50.47 83 LYS A C 1
ATOM 665 O O . LYS A 1 83 ? 21.848 1.251 -1.643 1.00 50.47 83 LYS A O 1
ATOM 670 N N . ASP A 1 84 ? 20.327 -0.212 -2.476 1.00 51.09 84 ASP A N 1
ATOM 671 C CA . ASP A 1 84 ? 19.046 0.472 -2.289 1.00 51.09 84 ASP A CA 1
ATOM 672 C C . ASP A 1 84 ? 19.098 1.691 -1.352 1.00 51.09 84 ASP A C 1
ATOM 674 O O . ASP A 1 84 ? 18.582 1.665 -0.231 1.00 51.09 84 ASP A O 1
ATOM 678 N N . ASN A 1 85 ? 19.707 2.789 -1.801 1.00 49.19 85 ASN A N 1
ATOM 679 C CA . ASN A 1 85 ? 19.712 4.030 -1.053 1.00 49.19 85 ASN A CA 1
ATOM 680 C C . ASN A 1 85 ? 18.446 4.770 -1.457 1.00 49.19 85 ASN A C 1
ATOM 682 O O . ASN A 1 85 ? 18.473 5.840 -2.063 1.00 49.19 85 ASN A O 1
ATOM 686 N N . PHE A 1 86 ? 17.300 4.200 -1.077 1.00 52.97 86 PHE A N 1
ATOM 687 C CA . PHE A 1 86 ? 16.239 5.072 -0.621 1.00 52.97 86 PHE A CA 1
ATOM 688 C C . PHE A 1 86 ? 16.850 5.819 0.553 1.00 52.97 86 PHE A C 1
ATOM 690 O O . PHE A 1 86 ? 16.879 5.312 1.675 1.00 52.97 86 PHE A O 1
ATOM 697 N N . SER A 1 87 ? 17.369 7.015 0.279 1.00 51.38 87 SER A N 1
ATOM 698 C CA . SER A 1 87 ? 17.529 8.015 1.310 1.00 51.38 87 SER A CA 1
ATOM 699 C C . SER A 1 87 ? 16.130 8.192 1.883 1.00 51.38 87 SER A C 1
ATOM 701 O O . SER A 1 87 ? 15.301 8.942 1.364 1.00 51.38 87 SER A O 1
ATOM 703 N N . LEU A 1 88 ? 15.820 7.431 2.939 1.00 58.47 88 LEU A N 1
ATOM 704 C CA . LEU A 1 88 ? 14.915 7.911 3.951 1.00 58.47 88 LEU A CA 1
ATOM 705 C C . LEU A 1 88 ? 15.614 9.173 4.410 1.00 58.47 88 LEU A C 1
ATOM 707 O O . LEU A 1 88 ? 16.474 9.132 5.290 1.00 58.47 88 LEU A O 1
ATOM 711 N N . SER A 1 89 ? 15.264 10.296 3.786 1.00 55.62 89 SER A N 1
ATOM 712 C CA . SER A 1 89 ? 15.424 11.562 4.444 1.00 55.62 89 SER A CA 1
ATOM 713 C C . SER A 1 89 ? 14.624 11.386 5.730 1.00 55.62 89 SER A C 1
ATOM 715 O O . SER A 1 89 ? 13.401 11.552 5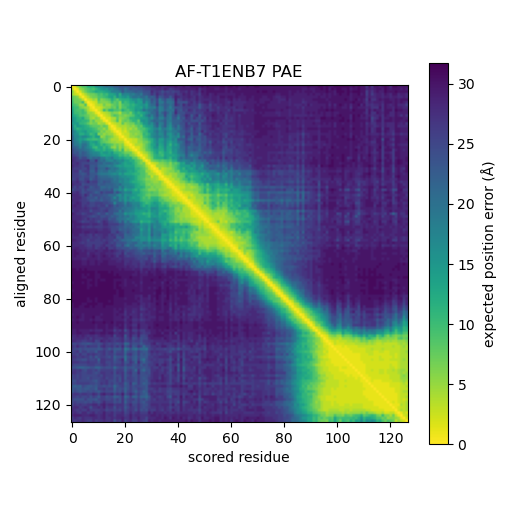.763 1.00 55.62 89 SER A O 1
ATOM 717 N N . ASN A 1 90 ? 15.316 10.999 6.802 1.00 58.12 90 ASN A N 1
ATOM 718 C CA . ASN A 1 90 ? 14.939 11.265 8.177 1.00 58.12 90 ASN A CA 1
ATOM 719 C C . ASN A 1 90 ? 15.026 12.778 8.334 1.00 58.12 90 ASN A C 1
ATOM 721 O O . ASN A 1 90 ? 15.833 13.341 9.062 1.00 58.12 90 ASN A O 1
ATOM 725 N N . SER A 1 91 ? 14.224 13.458 7.536 1.00 54.72 91 SER A N 1
ATOM 726 C CA . SER A 1 91 ? 13.963 14.844 7.679 1.00 54.72 91 SER A CA 1
ATOM 727 C C . SER A 1 91 ? 12.802 14.846 8.655 1.00 54.72 91 SER A C 1
ATOM 729 O O . SER A 1 91 ? 11.632 14.683 8.298 1.00 54.72 91 SER A O 1
ATOM 731 N N . ASP A 1 92 ? 13.143 15.050 9.922 1.00 57.66 92 ASP A N 1
ATOM 732 C CA . ASP A 1 92 ? 12.211 15.555 10.927 1.00 57.66 92 ASP A CA 1
ATOM 733 C C . ASP A 1 92 ? 11.484 16.837 10.451 1.00 57.66 92 ASP A C 1
ATOM 735 O O . ASP A 1 92 ? 10.530 17.279 11.074 1.00 57.66 92 ASP A O 1
ATOM 739 N N . SER A 1 93 ? 11.824 17.377 9.273 1.00 58.38 93 SER A N 1
ATOM 740 C CA . SER A 1 93 ? 11.048 18.343 8.492 1.00 58.38 93 SER A CA 1
ATOM 741 C C . SER A 1 93 ? 9.772 17.790 7.828 1.00 58.38 93 SER A C 1
ATOM 743 O O . SER A 1 93 ? 9.327 18.317 6.804 1.00 58.38 93 SER A O 1
ATOM 745 N N . ARG A 1 94 ? 9.111 16.768 8.395 1.00 65.81 94 ARG A N 1
ATOM 746 C CA . ARG A 1 94 ? 7.708 16.501 8.031 1.00 65.81 94 ARG A CA 1
ATOM 747 C C . ARG A 1 94 ? 6.901 17.723 8.460 1.00 65.81 94 ARG A C 1
ATOM 749 O O . ARG A 1 94 ? 6.581 17.855 9.633 1.00 65.81 94 ARG A O 1
ATOM 756 N N . GLY A 1 95 ? 6.649 18.633 7.518 1.00 70.88 95 GLY A N 1
ATOM 757 C CA . GLY A 1 95 ? 6.053 19.935 7.798 1.00 70.88 95 GLY A CA 1
ATOM 758 C C . GLY A 1 95 ? 4.807 19.806 8.668 1.00 70.88 95 GLY A C 1
ATOM 759 O O . GLY A 1 95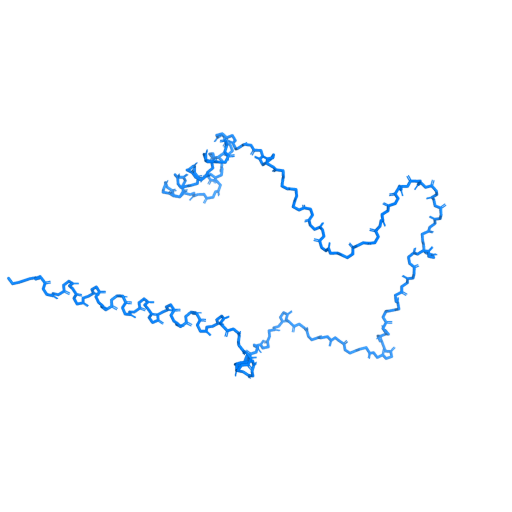 ? 3.939 18.973 8.386 1.00 70.88 95 GLY A O 1
ATOM 760 N N . ALA A 1 96 ? 4.746 20.618 9.723 1.00 80.31 96 ALA A N 1
ATOM 761 C CA . ALA A 1 96 ? 3.632 20.608 10.654 1.00 80.31 96 ALA A CA 1
ATOM 762 C C . ALA A 1 96 ? 2.304 20.780 9.902 1.00 80.31 96 ALA A C 1
ATOM 764 O O . ALA A 1 96 ? 2.179 21.595 8.981 1.00 80.31 96 ALA A O 1
ATOM 765 N N . PHE A 1 97 ? 1.293 20.002 10.279 1.00 82.69 97 PHE A N 1
ATOM 766 C CA . PHE A 1 97 ? -0.031 20.141 9.680 1.00 82.69 97 PHE A CA 1
ATOM 767 C C . PHE A 1 97 ? -0.714 21.403 10.209 1.00 82.69 97 PHE A C 1
ATOM 769 O O . PHE A 1 97 ? -0.927 21.530 11.415 1.00 82.69 97 PHE A O 1
ATOM 776 N N . SER A 1 98 ? -1.113 22.308 9.311 1.00 87.88 98 SER A N 1
ATOM 777 C CA . SER A 1 98 ? -1.981 23.433 9.663 1.00 87.88 98 SER A CA 1
ATOM 778 C C . SER A 1 98 ? -3.410 22.954 9.940 1.00 87.88 98 SER A C 1
ATOM 780 O O . SER A 1 98 ? -3.883 21.980 9.348 1.00 87.88 98 SER A O 1
ATOM 782 N N . GLN A 1 99 ? -4.133 23.659 10.816 1.00 89.12 99 GLN A N 1
ATOM 783 C CA . GLN A 1 99 ? -5.511 23.298 11.172 1.00 89.12 99 GLN A CA 1
ATOM 784 C C . GLN A 1 99 ? -6.451 23.293 9.954 1.00 89.12 99 GLN A C 1
ATOM 786 O O . GLN A 1 99 ? -7.322 22.432 9.861 1.00 89.12 99 GLN A O 1
ATOM 791 N N . ALA A 1 100 ? -6.255 24.213 9.003 1.00 91.81 100 ALA A N 1
ATOM 792 C CA . ALA A 1 100 ? -7.029 24.256 7.761 1.00 91.81 100 ALA A CA 1
ATOM 793 C C . ALA A 1 100 ? -6.852 22.963 6.950 1.00 91.81 100 ALA A C 1
ATOM 795 O O . ALA A 1 100 ? -7.831 22.298 6.630 1.00 91.81 100 ALA A O 1
ATOM 796 N N . LYS A 1 101 ? -5.598 22.533 6.758 1.00 91.69 101 LYS A N 1
ATOM 797 C CA . LYS A 1 101 ? -5.270 21.296 6.043 1.00 91.69 101 LYS A CA 1
ATOM 798 C C . LYS A 1 101 ? -5.846 20.052 6.727 1.00 91.69 101 LYS A C 1
ATOM 800 O O . LYS A 1 101 ? -6.248 19.109 6.052 1.00 91.69 101 LYS A O 1
ATOM 805 N N . LEU A 1 102 ? -5.901 20.037 8.062 1.00 92.25 102 LEU A N 1
ATOM 806 C CA . LEU A 1 102 ? -6.557 18.958 8.810 1.00 92.25 102 LEU A CA 1
ATOM 807 C C . LEU A 1 102 ? -8.071 18.934 8.579 1.00 92.25 102 LEU A C 1
ATOM 809 O O . LEU A 1 102 ? -8.637 17.858 8.402 1.00 92.25 102 LEU A O 1
ATOM 813 N N . ASN A 1 103 ? -8.719 20.098 8.573 1.00 93.69 103 ASN A N 1
ATOM 814 C CA . ASN A 1 103 ? -10.160 20.203 8.348 1.00 93.69 103 ASN A CA 1
ATOM 815 C C . ASN A 1 103 ? -10.547 19.777 6.925 1.00 93.69 103 ASN A C 1
ATOM 817 O O . ASN A 1 103 ? -11.551 19.084 6.755 1.00 93.69 103 ASN A O 1
ATOM 821 N N . ASP A 1 104 ? -9.741 20.147 5.928 1.00 95.31 104 ASP A N 1
ATOM 822 C CA . ASP A 1 104 ? -9.937 19.721 4.540 1.00 95.31 104 ASP A CA 1
ATOM 823 C C . ASP A 1 104 ? -9.837 18.199 4.431 1.00 95.31 104 ASP A C 1
ATOM 825 O O . ASP A 1 104 ? -10.746 17.554 3.923 1.00 95.31 104 ASP A O 1
ATOM 829 N N . LEU A 1 105 ? -8.826 17.596 5.063 1.00 93.81 105 LEU A N 1
ATOM 830 C CA . LEU A 1 105 ? -8.652 16.144 5.067 1.00 93.81 105 LEU A CA 1
ATOM 831 C C . LEU A 1 105 ? -9.825 15.395 5.726 1.00 93.81 105 LEU A C 1
ATOM 833 O O . LEU A 1 105 ? -10.229 14.333 5.252 1.00 93.81 105 LEU A O 1
ATOM 837 N N . VAL A 1 106 ? -10.383 15.932 6.817 1.00 95.75 106 VAL A N 1
ATOM 838 C CA . VAL A 1 106 ? -11.568 15.355 7.480 1.00 95.75 106 VAL A CA 1
ATOM 839 C C . VAL A 1 106 ? -12.786 15.378 6.552 1.00 95.75 106 VAL A C 1
ATOM 841 O O . VAL A 1 106 ? -13.551 14.412 6.548 1.00 95.75 106 VAL A O 1
ATOM 844 N N . ARG A 1 107 ? -12.949 16.446 5.759 1.00 95.94 107 ARG A N 1
ATOM 845 C CA . ARG A 1 107 ? -14.036 16.593 4.778 1.00 95.94 107 ARG A CA 1
ATOM 846 C C . ARG A 1 107 ? -13.829 15.704 3.556 1.00 95.94 107 ARG A C 1
ATOM 848 O O . ARG A 1 107 ? -14.734 14.952 3.215 1.00 95.94 107 ARG A O 1
ATOM 855 N N . ASP A 1 108 ? -12.649 15.742 2.946 1.00 97.44 108 ASP A N 1
ATOM 856 C CA . ASP A 1 108 ? -12.332 15.002 1.719 1.00 97.44 108 ASP A CA 1
ATOM 857 C C . ASP A 1 108 ? -12.472 13.490 1.922 1.00 97.44 108 ASP A C 1
ATOM 859 O O . ASP A 1 108 ? -13.012 12.776 1.078 1.00 97.44 108 ASP A O 1
ATOM 863 N N . LEU A 1 109 ? -12.034 13.001 3.085 1.00 95.56 109 LEU A N 1
ATOM 864 C CA . LEU A 1 109 ? -12.113 11.587 3.445 1.00 95.56 109 LEU A CA 1
ATOM 865 C C . LEU A 1 109 ? -13.422 11.208 4.153 1.00 95.56 109 LEU A C 1
ATOM 867 O O . LEU A 1 109 ? -13.592 10.041 4.506 1.00 95.56 109 LEU A O 1
ATOM 871 N N . ASN A 1 110 ? -14.332 12.163 4.377 1.00 96.19 110 ASN A N 1
ATOM 872 C CA . ASN A 1 110 ? -15.595 11.974 5.098 1.00 96.19 110 ASN A CA 1
ATOM 873 C C . ASN A 1 110 ? -15.421 11.200 6.421 1.00 96.19 110 ASN A C 1
ATOM 875 O O . ASN A 1 110 ? -16.123 10.223 6.700 1.00 96.19 110 ASN A O 1
ATOM 879 N N . LEU A 1 111 ? -14.442 11.606 7.236 1.00 96.06 111 LEU A N 1
ATOM 880 C CA . LEU A 1 111 ? -14.111 10.894 8.470 1.00 96.06 111 LEU A CA 1
ATOM 881 C C . LEU A 1 111 ? -15.226 11.043 9.513 1.00 96.06 111 LEU A C 1
ATOM 883 O O . LEU A 1 111 ? -15.725 12.133 9.780 1.00 96.06 111 LEU A O 1
ATOM 887 N N . SER A 1 112 ? -15.557 9.940 10.188 1.00 96.25 112 SER A N 1
ATOM 888 C CA . SER A 1 112 ? -16.398 9.980 11.390 1.00 96.25 112 SER A CA 1
ATOM 889 C C . SER A 1 112 ? -15.710 10.758 12.523 1.00 96.25 112 SER A C 1
ATOM 891 O O . SER A 1 112 ? -14.477 10.807 12.589 1.00 96.25 112 SER A O 1
ATOM 893 N N . LYS A 1 113 ? -16.495 11.279 13.474 1.00 94.62 113 LYS A N 1
ATOM 894 C CA . LYS A 1 113 ? -15.999 12.024 14.650 1.00 94.62 113 LYS A CA 1
ATOM 895 C C . LYS A 1 113 ? -14.879 11.294 15.405 1.00 94.62 113 LYS A C 1
ATOM 897 O O . LYS A 1 113 ? -13.872 11.893 15.766 1.00 94.62 113 LYS A O 1
ATOM 902 N N . ILE A 1 114 ? -15.025 9.983 15.601 1.00 96.56 114 ILE A N 1
ATOM 903 C CA . ILE A 1 114 ? -14.041 9.172 16.334 1.00 96.56 114 ILE A CA 1
ATOM 904 C C . ILE A 1 114 ? -12.729 9.073 15.541 1.00 96.56 114 ILE A C 1
ATOM 906 O O . ILE A 1 114 ? -11.641 9.212 16.098 1.00 96.56 114 ILE A O 1
ATOM 910 N N . SER A 1 115 ? -12.814 8.871 14.223 1.00 95.62 115 SER A N 1
ATOM 911 C CA . SER A 1 115 ? -11.628 8.811 13.360 1.00 95.62 115 SER A CA 1
ATOM 912 C C . SER A 1 115 ? -10.918 10.159 13.228 1.00 95.62 115 SER A C 1
ATOM 914 O O . SER A 1 115 ? -9.688 10.181 13.231 1.00 95.62 115 SER A O 1
ATOM 916 N N . SER A 1 116 ? -11.652 11.276 13.164 1.00 95.06 116 SER A N 1
ATOM 917 C CA . SER A 1 116 ? -11.052 12.614 13.110 1.00 95.06 116 SER A CA 1
ATOM 918 C C . SER A 1 116 ? -10.342 12.977 14.418 1.00 95.06 116 SER A C 1
ATOM 920 O O . SER A 1 116 ? -9.245 13.530 14.389 1.00 95.06 116 SER A O 1
ATOM 922 N N . GLU A 1 117 ? -10.909 12.610 15.571 1.00 93.75 117 GLU A N 1
ATOM 923 C CA . GLU A 1 117 ? -10.274 12.810 16.884 1.00 93.75 117 GLU A CA 1
ATOM 924 C C . GLU A 1 117 ? -8.998 11.969 17.043 1.00 93.75 117 GLU A C 1
ATOM 926 O O . GLU A 1 117 ? -7.972 12.460 17.527 1.00 93.75 117 GLU A O 1
ATOM 931 N N . LEU A 1 118 ? -9.030 10.710 16.590 1.00 95.12 118 LEU A N 1
ATOM 932 C CA . LEU A 1 118 ? -7.861 9.832 16.597 1.00 95.12 118 LEU A CA 1
ATOM 933 C C . LEU A 1 118 ? -6.745 10.372 15.692 1.00 95.12 118 LEU A C 1
ATOM 935 O O . LEU A 1 118 ? -5.572 10.347 16.073 1.00 95.12 118 LEU A O 1
ATOM 939 N N . LEU A 1 119 ? -7.105 10.870 14.507 1.00 92.25 119 LEU A N 1
ATOM 940 C CA . LEU A 1 119 ? -6.177 11.509 13.580 1.00 92.25 119 LEU A CA 1
ATOM 941 C C . LEU A 1 119 ? -5.517 12.735 14.226 1.00 92.25 119 LEU A C 1
ATOM 943 O O . LEU A 1 119 ? -4.290 12.815 14.261 1.00 92.25 119 LEU A O 1
ATOM 947 N N . GLY A 1 120 ? -6.317 13.635 14.804 1.00 91.56 120 GLY A N 1
ATOM 948 C CA . GLY A 1 120 ? -5.823 14.819 15.509 1.00 91.56 120 GLY A CA 1
ATOM 949 C C . GLY A 1 120 ? -4.881 14.464 16.661 1.00 91.56 120 GLY A C 1
ATOM 950 O O . GLY A 1 120 ? -3.813 15.053 16.788 1.00 91.56 120 GLY A O 1
ATOM 951 N N . SER A 1 121 ? -5.218 13.439 17.448 1.00 90.81 121 SER A N 1
ATOM 952 C CA . SER A 1 121 ? -4.395 12.977 18.576 1.00 90.81 121 SER A CA 1
ATOM 953 C C . SER A 1 121 ? -3.030 12.440 18.131 1.00 90.81 121 SER A C 1
ATOM 955 O O . SER A 1 121 ? -2.017 12.707 18.773 1.00 90.81 121 SER A O 1
ATOM 957 N N . ARG A 1 122 ? -2.981 11.712 17.008 1.00 89.75 122 ARG A N 1
ATOM 958 C CA . ARG A 1 122 ? -1.730 11.184 16.435 1.00 89.75 122 ARG A CA 1
ATOM 959 C C . ARG A 1 122 ? -0.857 12.273 15.825 1.00 89.75 122 ARG A C 1
ATOM 961 O O . ARG A 1 122 ? 0.364 12.180 15.901 1.00 89.75 122 ARG A O 1
ATOM 968 N N . LEU A 1 123 ? -1.476 13.274 15.206 1.00 87.31 123 LEU A N 1
ATOM 969 C CA . LEU A 1 123 ? -0.759 14.378 14.573 1.00 87.31 123 LEU A CA 1
ATOM 970 C C . LEU A 1 123 ? -0.296 15.423 15.590 1.00 87.31 123 LEU A C 1
ATOM 972 O O . LEU A 1 123 ? 0.782 15.974 15.415 1.00 87.31 123 LEU A O 1
ATOM 976 N N . LYS A 1 124 ? -1.015 15.609 16.705 1.00 81.69 124 LYS A N 1
ATOM 977 C CA . LYS A 1 124 ? -0.585 16.469 17.820 1.00 81.69 124 LYS A CA 1
ATOM 978 C C . LYS A 1 124 ? 0.754 16.040 18.424 1.00 81.69 124 LYS A C 1
ATOM 980 O O . LYS A 1 124 ? 1.498 16.886 18.884 1.00 81.69 124 LYS A O 1
ATOM 985 N N . ALA A 1 125 ? 1.063 14.745 18.426 1.00 70.62 125 ALA A N 1
ATOM 986 C CA . ALA A 1 125 ? 2.348 14.242 18.915 1.00 70.62 125 ALA A CA 1
ATOM 987 C C . ALA A 1 125 ? 3.516 14.463 17.930 1.00 70.62 125 ALA A C 1
ATOM 989 O O . ALA A 1 125 ? 4.664 14.248 18.302 1.00 70.62 125 ALA A O 1
ATOM 990 N N . LYS A 1 126 ? 3.221 14.816 16.671 1.00 70.44 126 LYS A N 1
ATOM 991 C CA . LYS A 1 126 ? 4.201 15.027 15.591 1.00 70.44 126 LYS A CA 1
ATOM 992 C C . LYS A 1 126 ? 4.388 16.499 15.206 1.00 70.44 126 LYS A C 1
ATOM 994 O O . LYS A 1 126 ? 5.283 16.769 14.412 1.00 70.44 126 LYS A O 1
ATOM 999 N N . ASN A 1 127 ? 3.533 17.388 15.709 1.00 62.81 127 ASN A N 1
ATOM 1000 C CA . ASN A 1 127 ? 3.572 18.834 15.491 1.00 62.81 127 ASN A CA 1
ATOM 1001 C C . ASN A 1 127 ? 4.200 19.546 16.689 1.00 62.81 127 ASN A C 1
ATOM 1003 O O . ASN A 1 127 ? 4.020 19.044 17.821 1.00 62.81 127 ASN A O 1
#

Radius of gyration: 28.74 Å; Cα contacts (8 Å, |Δi|>4): 12; chains: 1; bounding box: 64×52×72 Å

Foldseek 3Di:
DDDPVVVVVVVVVVVVVVVVVVVVVVVPDDDPVCPVVDDDDDDPVDDDDDDADPVHHDDDDDDPVVVDDPPPDDDDDDDDDDDDPPVPPPPLPPPQDDPVNLVVVCVVVVDDPVRSVVVCVVSVVSD

Solvent-accessible surface area (backbone atoms only — not comparable to full-atom values): 8667 Å² total; per-residue (Å²): 141,84,68,72,63,62,59,54,53,52,54,52,50,54,53,53,49,50,55,50,49,52,58,56,51,65,76,68,67,86,44,93,89,51,58,89,73,66,78,73,80,92,48,94,87,65,73,74,85,77,84,69,47,96,94,40,70,78,84,75,86,75,66,67,82,80,72,55,78,88,72,89,67,95,70,83,84,81,77,90,67,94,64,91,74,72,74,72,71,84,51,87,73,61,71,66,83,52,71,66,63,52,53,49,52,39,59,79,66,64,50,53,74,70,57,46,52,52,51,50,58,61,47,57,77,69,88

Mean predicted aligned error: 21.87 Å

Organism: Helobdella robusta (NCBI:txid6412)